Protein AF-A0A973YAM5-F1 (afdb_monomer_lite)

Sequence (110 aa):
GIAFPTSISVNNCVCHFSPLKSDQDYILKDGDLVKIDLGVHVDGFIGNVAHTFVIGASKENPVSGRKADVIKAAHLCAEAALRLVKPGNQNTQVTEAWNKIAHSFHCTPI

Secondary structure (DSSP, 8-state):
-EEEEEEEEETT--S-----TTSPP----TT-EEEEEEEEEETTEEEEEEEEEETT--SSS---HHHHHHHHHHHHHHHHHHHH-STT--HHHHHHHHHHHHHHTT----

Structure (mmCIF, N/CA/C/O backbone):
data_AF-A0A973YAM5-F1
#
_entry.id   AF-A0A973YAM5-F1
#
loop_
_atom_site.group_PDB
_atom_site.id
_atom_site.type_symbol
_atom_site.label_atom_id
_atom_site.label_alt_id
_atom_site.label_comp_id
_atom_site.label_asym_id
_atom_site.label_entity_id
_atom_site.label_seq_id
_atom_site.pdbx_PDB_ins_code
_atom_site.Cartn_x
_atom_site.Cartn_y
_atom_site.Cartn_z
_atom_site.occupancy
_atom_site.B_iso_or_equiv
_atom_site.auth_seq_id
_atom_site.auth_comp_id
_atom_site.auth_asym_id
_atom_site.auth_atom_id
_atom_site.pdbx_PDB_model_num
ATOM 1 N N . GLY A 1 1 ? 8.349 -19.778 -1.691 1.00 97.44 1 GLY A N 1
ATOM 2 C CA . GLY A 1 1 ? 8.274 -19.629 -0.226 1.00 97.44 1 GLY A CA 1
ATOM 3 C C . GLY A 1 1 ? 8.009 -18.181 0.127 1.00 97.44 1 GLY A C 1
ATOM 4 O O . GLY A 1 1 ? 7.409 -17.479 -0.681 1.00 97.44 1 GLY A O 1
ATOM 5 N N . ILE A 1 2 ? 8.449 -17.734 1.303 1.00 98.62 2 ILE A N 1
ATOM 6 C CA . ILE A 1 2 ? 8.324 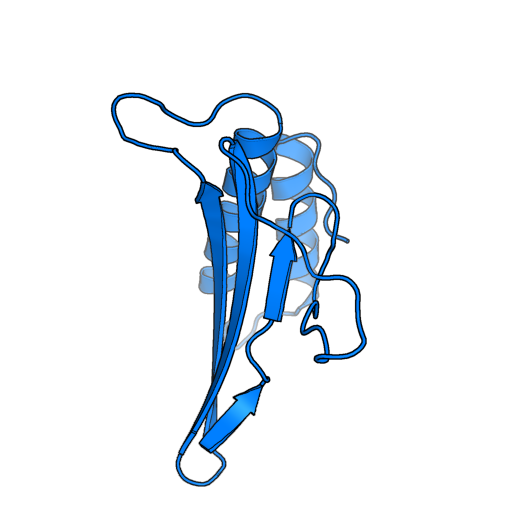-16.334 1.740 1.00 98.62 2 ILE A CA 1
ATOM 7 C C . ILE A 1 2 ? 9.391 -15.499 1.025 1.00 98.62 2 ILE A C 1
ATOM 9 O O . ILE A 1 2 ? 10.573 -15.811 1.132 1.00 98.62 2 ILE A O 1
ATOM 13 N N . ALA A 1 3 ? 8.971 -14.466 0.293 1.00 98.62 3 ALA A N 1
ATOM 14 C CA . ALA A 1 3 ? 9.874 -13.472 -0.302 1.00 98.62 3 ALA A CA 1
ATOM 15 C C . ALA A 1 3 ? 9.964 -12.205 0.556 1.00 98.62 3 ALA A C 1
ATOM 17 O O . ALA A 1 3 ? 11.025 -11.598 0.657 1.00 98.62 3 ALA A O 1
ATOM 18 N N . PHE A 1 4 ? 8.851 -11.838 1.196 1.00 98.75 4 PHE A N 1
ATOM 19 C CA . PHE A 1 4 ? 8.778 -10.751 2.161 1.00 98.75 4 PHE A CA 1
ATOM 20 C C . PHE A 1 4 ? 7.871 -11.178 3.327 1.00 98.75 4 PHE A C 1
ATOM 22 O O . PHE A 1 4 ? 6.747 -11.626 3.068 1.00 98.75 4 PHE A O 1
ATOM 29 N N . PRO A 1 5 ? 8.340 -11.118 4.588 1.00 98.62 5 PRO A N 1
ATOM 30 C CA . PRO A 1 5 ? 7.545 -11.544 5.734 1.00 98.62 5 PRO A CA 1
ATOM 31 C C . PRO A 1 5 ? 6.326 -10.637 5.910 1.00 98.62 5 PRO A C 1
ATOM 33 O O . PRO A 1 5 ? 6.409 -9.422 5.730 1.00 98.62 5 PRO A O 1
ATOM 36 N N . THR A 1 6 ? 5.193 -11.232 6.284 1.00 98.75 6 THR A N 1
ATOM 37 C CA . THR A 1 6 ? 3.960 -10.479 6.517 1.00 98.75 6 THR A CA 1
ATOM 38 C C . THR A 1 6 ? 4.192 -9.385 7.551 1.00 98.75 6 THR A C 1
ATOM 40 O O . THR A 1 6 ? 4.579 -9.662 8.682 1.00 98.75 6 THR A O 1
ATOM 43 N N . SER A 1 7 ? 3.929 -8.147 7.152 1.00 98.75 7 SER A N 1
ATOM 44 C CA . SER A 1 7 ? 4.047 -6.960 7.991 1.00 98.75 7 SER A CA 1
ATOM 45 C C . SER A 1 7 ? 2.696 -6.256 8.069 1.00 98.75 7 SER A C 1
ATOM 47 O O . SER A 1 7 ? 2.027 -6.088 7.048 1.00 98.75 7 SER A O 1
ATOM 49 N N . ILE A 1 8 ? 2.290 -5.845 9.272 1.00 98.81 8 ILE A N 1
ATOM 50 C CA . ILE A 1 8 ? 0.998 -5.197 9.533 1.00 98.81 8 ILE A CA 1
ATOM 51 C C . ILE A 1 8 ? 1.236 -3.864 10.241 1.00 98.81 8 ILE A C 1
ATOM 53 O O . ILE A 1 8 ? 1.353 -3.794 11.459 1.00 98.81 8 ILE A O 1
ATOM 57 N N . SER A 1 9 ? 1.291 -2.777 9.478 1.00 98.75 9 SER A N 1
ATOM 58 C CA . SER A 1 9 ? 1.598 -1.446 10.007 1.00 98.75 9 SER A CA 1
ATOM 59 C C . SER A 1 9 ? 0.331 -0.617 10.214 1.00 98.75 9 SER A C 1
ATOM 61 O O . SER A 1 9 ? -0.396 -0.307 9.264 1.00 98.75 9 SER A O 1
ATOM 63 N N . VAL A 1 10 ? 0.083 -0.199 11.455 1.00 98.81 10 VAL A N 1
ATOM 64 C CA . VAL A 1 10 ? -1.155 0.491 11.851 1.00 98.81 10 VAL A CA 1
ATOM 65 C C . VAL A 1 10 ? -0.953 2.006 11.969 1.00 98.81 10 VAL A C 1
ATOM 67 O O . VAL A 1 10 ? 0.057 2.478 12.490 1.00 98.81 10 VAL A O 1
ATOM 70 N N . ASN A 1 11 ? -1.921 2.780 11.477 1.00 98.62 11 ASN A N 1
ATOM 71 C CA . ASN A 1 11 ? -1.982 4.241 11.521 1.00 98.62 11 ASN A CA 1
ATOM 72 C C . ASN A 1 11 ? -0.670 4.903 11.053 1.00 98.62 11 ASN A C 1
ATOM 74 O O . ASN A 1 11 ? -0.311 4.779 9.880 1.00 98.62 11 ASN A O 1
ATOM 78 N N . ASN A 1 12 ? 0.034 5.594 11.953 1.00 98.44 12 ASN A N 1
ATOM 79 C CA . ASN A 1 12 ? 1.267 6.335 11.678 1.00 98.44 12 ASN A CA 1
ATOM 80 C C . ASN A 1 12 ? 2.516 5.448 11.539 1.00 98.44 12 ASN A C 1
ATOM 82 O O . ASN A 1 12 ? 3.552 5.944 11.106 1.00 98.44 12 ASN A O 1
ATOM 86 N N . CYS A 1 13 ? 2.450 4.161 11.899 1.00 98.50 13 CYS A N 1
ATOM 87 C CA . CYS A 1 13 ? 3.526 3.222 11.591 1.00 98.50 13 CYS A CA 1
ATOM 88 C C . CYS A 1 13 ? 3.635 3.093 10.066 1.00 98.50 13 CYS A C 1
ATOM 90 O O . CYS A 1 13 ? 2.646 2.745 9.420 1.00 98.50 13 CYS A O 1
ATOM 92 N N . VAL A 1 14 ? 4.803 3.396 9.495 1.00 98.44 14 VAL A N 1
ATOM 93 C CA . VAL A 1 14 ? 4.990 3.492 8.037 1.00 98.44 14 VAL A CA 1
ATOM 94 C C . VAL A 1 14 ? 4.984 2.113 7.381 1.00 98.44 14 VAL A C 1
ATOM 96 O O . VAL A 1 14 ? 4.136 1.849 6.529 1.00 98.44 14 VAL A O 1
ATOM 99 N N . CYS A 1 15 ? 5.890 1.228 7.793 1.00 98.12 15 CYS A N 1
ATOM 100 C CA . CYS A 1 15 ? 6.085 -0.089 7.192 1.00 98.12 15 CYS A CA 1
ATOM 101 C C . CYS A 1 15 ? 6.741 -1.076 8.177 1.00 98.12 15 CYS A C 1
ATOM 103 O O . CYS A 1 15 ? 7.184 -0.691 9.258 1.00 98.12 15 CYS A O 1
ATOM 105 N N . HIS A 1 16 ? 6.790 -2.351 7.776 1.00 98.25 16 HIS A N 1
ATOM 106 C CA . HIS A 1 16 ? 7.636 -3.406 8.358 1.00 98.25 16 HIS A CA 1
ATOM 107 C C . HIS A 1 16 ? 7.390 -3.746 9.837 1.00 98.25 16 HIS A C 1
ATOM 109 O O . HIS A 1 16 ?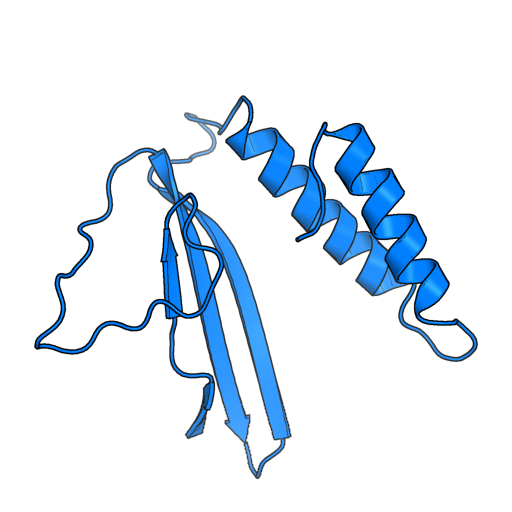 8.284 -4.237 10.524 1.00 98.25 16 HIS A O 1
ATOM 115 N N .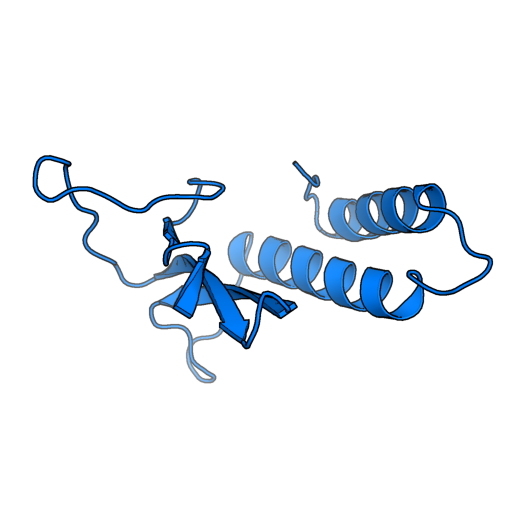 PHE A 1 17 ? 6.172 -3.530 10.340 1.00 98.50 17 PHE A N 1
ATOM 116 C CA . PHE A 1 17 ? 5.807 -4.015 11.670 1.00 98.50 17 PHE A CA 1
ATOM 117 C C . PHE A 1 17 ? 5.491 -5.518 11.619 1.00 98.50 17 PHE A C 1
ATOM 119 O O . PHE A 1 17 ? 4.422 -5.921 11.162 1.00 98.50 17 PHE A O 1
ATOM 126 N N . SER A 1 18 ? 6.445 -6.336 12.065 1.00 98.44 18 SER A N 1
ATOM 127 C CA . SER A 1 18 ? 6.358 -7.800 12.158 1.00 98.44 18 SER A CA 1
ATOM 128 C C . SER A 1 18 ? 6.880 -8.239 13.537 1.00 98.44 18 SER A C 1
ATOM 130 O O . SER A 1 18 ? 8.040 -8.651 13.638 1.00 98.44 18 SER A O 1
ATOM 132 N N . PRO A 1 19 ? 6.075 -8.089 14.607 1.00 97.88 19 PRO A N 1
ATOM 133 C CA . PRO A 1 19 ? 6.534 -8.246 15.985 1.00 97.88 19 PRO A CA 1
ATOM 134 C C . PRO A 1 19 ? 6.957 -9.684 16.300 1.00 97.88 19 PRO A C 1
ATOM 136 O O . PRO A 1 19 ? 6.364 -10.658 15.824 1.00 97.88 19 PRO A O 1
ATOM 139 N N . LEU A 1 20 ? 7.979 -9.822 17.143 1.00 98.06 20 LEU A N 1
ATOM 140 C CA . LEU A 1 20 ? 8.358 -11.089 17.759 1.00 98.06 20 LEU A CA 1
ATOM 141 C C . LEU A 1 20 ? 7.431 -11.418 18.935 1.00 98.06 20 LEU A C 1
ATOM 143 O O . LEU A 1 20 ? 6.740 -10.563 19.476 1.00 98.06 20 LEU A O 1
ATOM 147 N N . LYS A 1 21 ? 7.494 -12.663 19.420 1.00 98.00 21 LYS A N 1
ATOM 148 C CA . LYS A 1 21 ? 6.768 -13.082 20.636 1.00 98.00 21 LYS A CA 1
ATOM 149 C C . LYS A 1 21 ? 7.171 -12.301 21.893 1.00 98.00 21 LYS A C 1
ATOM 151 O O . LYS A 1 21 ? 6.415 -12.276 22.855 1.00 98.00 21 LYS A O 1
ATOM 156 N N . SER A 1 22 ? 8.388 -11.760 21.912 1.00 97.56 22 SER A N 1
ATOM 157 C CA . SER A 1 22 ? 8.916 -10.937 23.002 1.00 97.56 22 SER A CA 1
ATOM 158 C C . SER A 1 22 ? 8.474 -9.480 22.924 1.00 97.56 22 SER A C 1
ATOM 160 O O . SER A 1 22 ? 8.599 -8.765 23.916 1.00 97.56 22 SER A O 1
ATOM 162 N N . ASP A 1 23 ? 8.016 -9.037 21.755 1.00 97.38 23 ASP A N 1
ATOM 163 C CA . ASP A 1 23 ? 7.663 -7.646 21.524 1.00 97.38 23 ASP A CA 1
ATOM 164 C C . ASP A 1 23 ? 6.237 -7.380 22.004 1.00 97.38 23 ASP A C 1
ATOM 166 O O . ASP A 1 23 ? 5.400 -8.279 22.109 1.00 97.38 23 ASP A O 1
ATOM 170 N N . GLN A 1 24 ? 5.948 -6.115 22.297 1.00 96.12 24 GLN A N 1
ATOM 171 C CA . GLN A 1 24 ? 4.587 -5.702 22.599 1.00 96.12 24 GLN A CA 1
ATOM 172 C C . GLN A 1 24 ? 3.739 -5.728 21.320 1.00 96.12 24 GLN A C 1
ATOM 174 O O . GLN A 1 24 ? 4.046 -5.035 20.351 1.00 96.12 24 GLN A O 1
ATOM 179 N N . ASP A 1 25 ? 2.656 -6.504 21.342 1.00 96.25 25 ASP A N 1
ATOM 180 C CA . ASP A 1 25 ? 1.710 -6.599 20.229 1.00 96.25 25 ASP A CA 1
ATOM 181 C C . ASP A 1 25 ? 0.746 -5.396 20.173 1.00 96.25 25 ASP A C 1
ATOM 183 O O . ASP A 1 25 ? 0.553 -4.670 21.158 1.00 96.25 25 ASP A O 1
ATOM 187 N N . TYR A 1 26 ? 0.108 -5.202 19.018 1.00 97.88 26 TYR A N 1
ATOM 188 C CA . TYR A 1 26 ? -0.921 -4.193 18.798 1.00 97.88 26 TYR A CA 1
ATOM 189 C C . TYR A 1 26 ? -2.289 -4.843 18.568 1.00 97.88 26 TYR A C 1
ATOM 191 O O . TYR A 1 26 ? -2.538 -5.480 17.547 1.00 97.88 26 TYR A O 1
ATOM 199 N N . ILE A 1 27 ? -3.226 -4.602 19.487 1.00 98.31 27 ILE A N 1
ATOM 200 C CA . ILE A 1 27 ? -4.618 -5.032 19.321 1.00 98.31 27 ILE A CA 1
ATOM 201 C C . ILE A 1 27 ? -5.368 -4.014 18.460 1.00 98.31 27 ILE A C 1
ATOM 203 O O . ILE A 1 27 ? -5.527 -2.858 18.862 1.00 98.31 27 ILE A O 1
ATOM 207 N N . LEU A 1 28 ? -5.836 -4.464 17.292 1.00 98.50 28 LEU A N 1
ATOM 208 C CA . LEU A 1 28 ? -6.599 -3.664 16.332 1.00 98.50 28 LEU A CA 1
ATOM 209 C C . LEU A 1 28 ? -7.89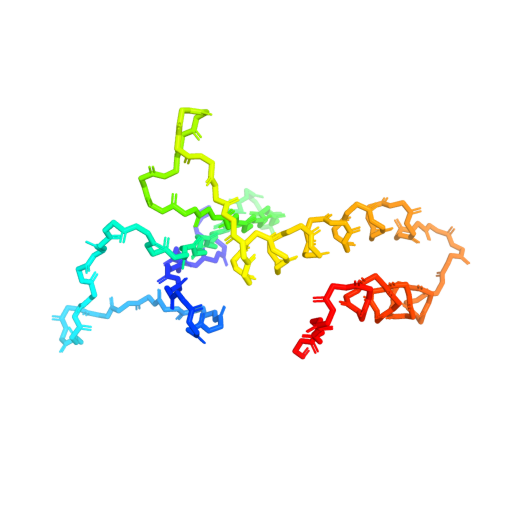4 -3.110 16.930 1.00 98.50 28 LEU A C 1
ATOM 211 O O . LEU A 1 28 ? -8.582 -3.784 17.702 1.00 98.50 28 LEU A O 1
ATOM 215 N N . LYS A 1 29 ? -8.243 -1.890 16.523 1.00 98.38 29 LYS A N 1
ATOM 216 C CA . LYS A 1 29 ? -9.428 -1.162 16.982 1.00 98.38 29 LYS A CA 1
ATOM 217 C C . LYS A 1 29 ? -10.275 -0.710 15.801 1.00 98.38 29 LYS A C 1
ATOM 219 O O . LYS A 1 29 ? -9.780 -0.527 14.689 1.00 98.38 29 LYS A O 1
ATOM 224 N N . ASP A 1 30 ? -11.560 -0.500 16.067 1.00 98.00 30 ASP A N 1
ATOM 225 C CA . ASP A 1 30 ? -12.466 0.101 15.093 1.00 98.00 30 ASP A CA 1
ATOM 226 C C . ASP A 1 30 ? -11.933 1.460 14.615 1.00 98.00 30 ASP A C 1
ATOM 228 O O . ASP A 1 30 ? -11.437 2.274 15.402 1.00 98.00 30 ASP A O 1
ATOM 232 N N . GLY A 1 31 ? -11.980 1.677 13.304 1.00 97.94 31 GLY A N 1
ATOM 233 C CA . GLY A 1 31 ? -11.445 2.864 12.655 1.00 97.94 31 GLY A CA 1
ATOM 234 C C . GLY A 1 31 ? -9.933 2.868 12.415 1.00 97.94 31 GLY A C 1
ATOM 235 O O . GLY A 1 31 ? -9.459 3.823 11.796 1.00 97.94 31 GLY A O 1
ATOM 236 N N . ASP A 1 32 ? -9.147 1.876 12.840 1.00 98.75 32 ASP A N 1
ATOM 237 C CA . ASP A 1 32 ? -7.705 1.849 12.545 1.00 98.75 32 ASP A CA 1
ATOM 238 C C . ASP A 1 32 ? -7.421 1.761 11.043 1.00 98.75 32 ASP A C 1
ATOM 240 O O . ASP A 1 32 ? -8.045 0.980 10.329 1.00 98.75 32 ASP A O 1
ATOM 244 N N . LEU A 1 33 ? -6.444 2.539 10.564 1.00 98.75 33 LEU A N 1
ATOM 245 C CA . LEU A 1 33 ? -5.921 2.419 9.203 1.00 98.75 33 LEU A CA 1
ATOM 246 C C . LEU A 1 33 ? -4.803 1.377 9.200 1.00 98.75 33 LEU A C 1
ATOM 248 O O . LEU A 1 33 ? -3.743 1.593 9.787 1.00 98.75 33 LEU A O 1
ATOM 252 N N . VAL A 1 34 ? -5.023 0.256 8.526 1.00 98.81 34 VAL A N 1
ATOM 253 C CA . VAL A 1 34 ? -4.123 -0.900 8.536 1.00 98.81 34 VAL A CA 1
ATOM 254 C C . VAL A 1 34 ? -3.505 -1.086 7.162 1.00 98.81 34 VAL A C 1
ATOM 256 O O . VAL A 1 34 ? -4.200 -1.031 6.148 1.00 98.81 34 VAL A O 1
ATOM 259 N N . LYS A 1 35 ? -2.191 -1.312 7.145 1.00 98.88 35 LYS A N 1
ATOM 260 C CA . LYS A 1 35 ? -1.401 -1.619 5.952 1.00 98.88 35 LYS A CA 1
ATOM 261 C C . LYS A 1 35 ? -0.864 -3.036 6.092 1.00 98.88 35 LYS A C 1
ATOM 263 O O . LYS A 1 35 ? -0.097 -3.285 7.019 1.00 98.88 35 LYS A O 1
ATOM 268 N N . ILE A 1 36 ? -1.273 -3.940 5.209 1.00 98.88 36 ILE A N 1
ATOM 269 C CA . ILE A 1 36 ? -0.742 -5.308 5.140 1.00 98.88 36 ILE A CA 1
ATOM 270 C C . ILE A 1 36 ? 0.227 -5.371 3.965 1.00 98.88 36 ILE A C 1
ATOM 272 O O . ILE A 1 36 ? -0.156 -4.978 2.867 1.00 98.88 36 ILE A O 1
ATOM 276 N N . ASP A 1 37 ? 1.437 -5.870 4.197 1.00 98.88 37 ASP A N 1
ATOM 277 C CA . ASP A 1 37 ? 2.487 -6.073 3.192 1.00 98.88 37 ASP A CA 1
ATOM 278 C C . ASP A 1 37 ? 3.014 -7.509 3.281 1.00 98.88 37 ASP A C 1
ATOM 280 O O . ASP A 1 37 ? 3.290 -8.006 4.377 1.00 98.88 37 ASP A O 1
ATOM 284 N N . LEU A 1 38 ? 3.098 -8.202 2.146 1.00 98.75 38 LEU A N 1
ATOM 285 C CA . LEU A 1 38 ? 3.607 -9.568 2.062 1.00 98.75 38 LEU A CA 1
ATOM 286 C C . LEU A 1 38 ? 4.192 -9.863 0.681 1.00 98.75 38 LEU A C 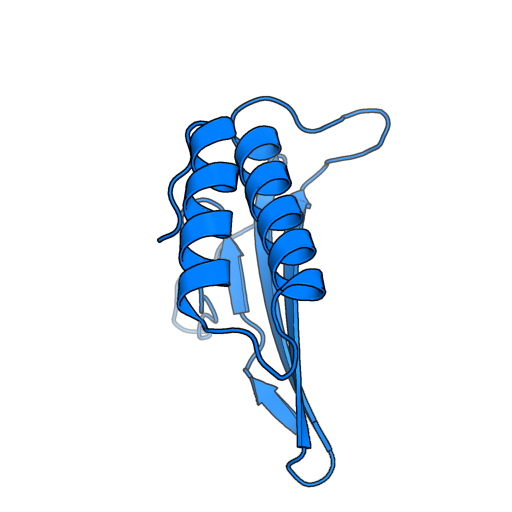1
ATOM 288 O O . LEU A 1 38 ? 3.835 -9.249 -0.328 1.00 98.75 38 LEU A O 1
ATOM 292 N N . GLY A 1 39 ? 5.052 -10.878 0.634 1.00 98.75 39 GLY A N 1
ATOM 293 C CA . GLY A 1 39 ? 5.691 -11.314 -0.598 1.00 98.75 39 GLY A CA 1
ATOM 294 C C . GLY A 1 39 ? 5.854 -12.821 -0.668 1.00 98.75 39 GLY A C 1
ATOM 295 O O . GLY A 1 39 ? 6.255 -13.474 0.301 1.00 98.75 39 GLY A O 1
ATOM 296 N N . VAL A 1 40 ? 5.605 -13.372 -1.850 1.00 98.81 40 VAL A N 1
ATOM 297 C CA . VAL A 1 40 ? 5.803 -14.789 -2.171 1.00 98.81 40 VAL A CA 1
ATOM 298 C C . VAL A 1 40 ? 6.797 -14.894 -3.322 1.00 98.81 40 VAL A C 1
ATOM 300 O O . VAL A 1 40 ? 6.872 -14.010 -4.170 1.00 98.81 40 VAL A O 1
ATOM 303 N N . HIS A 1 41 ? 7.564 -15.982 -3.368 1.00 98.81 41 HIS A N 1
ATOM 304 C CA . HIS A 1 41 ? 8.341 -16.331 -4.558 1.00 98.81 41 HIS A CA 1
ATOM 305 C C . HIS A 1 41 ? 8.088 -17.772 -5.003 1.00 98.81 41 HIS A C 1
ATOM 307 O O . HIS A 1 41 ? 7.881 -18.667 -4.172 1.00 98.81 41 HIS A O 1
ATOM 313 N N . VAL A 1 42 ? 8.180 -17.993 -6.312 1.00 98.56 42 VAL A N 1
ATOM 314 C CA . VAL A 1 42 ? 8.214 -19.314 -6.952 1.00 98.56 42 VAL A CA 1
ATOM 315 C C . VAL A 1 42 ? 9.491 -19.367 -7.774 1.00 98.56 42 VAL A C 1
ATOM 317 O O . VAL A 1 42 ? 9.711 -18.482 -8.587 1.00 98.56 42 VAL A O 1
ATOM 320 N N . ASP A 1 43 ? 10.365 -20.339 -7.506 1.00 98.25 43 ASP A N 1
ATOM 321 C CA . ASP A 1 43 ? 11.660 -20.482 -8.200 1.00 98.25 43 ASP A CA 1
ATOM 322 C C . ASP A 1 43 ? 12.524 -19.198 -8.216 1.00 98.25 43 ASP A C 1
ATOM 324 O O . ASP A 1 43 ? 13.228 -18.876 -9.162 1.00 98.25 43 ASP A O 1
ATOM 328 N N . GLY A 1 44 ? 12.408 -18.394 -7.155 1.00 98.31 44 GLY A N 1
ATOM 329 C CA . GLY A 1 44 ? 13.129 -17.120 -7.022 1.00 98.31 44 GLY A CA 1
ATOM 330 C C . GLY A 1 44 ? 12.467 -15.921 -7.714 1.00 98.31 44 GLY A C 1
ATOM 331 O O . GLY A 1 44 ? 12.879 -14.792 -7.460 1.00 98.31 44 GLY A O 1
ATOM 332 N N . PHE A 1 45 ? 11.402 -16.117 -8.497 1.00 98.56 45 PHE A N 1
ATOM 333 C CA . PHE A 1 45 ? 10.603 -15.026 -9.064 1.00 98.56 45 PHE A CA 1
ATOM 334 C C . PHE A 1 45 ? 9.646 -14.453 -8.014 1.00 98.56 45 PHE A C 1
ATOM 336 O O . PHE A 1 45 ? 8.819 -15.180 -7.461 1.00 98.56 45 PHE A O 1
ATOM 343 N N . ILE A 1 46 ? 9.774 -13.155 -7.729 1.00 98.81 46 ILE A N 1
ATOM 344 C CA . ILE A 1 46 ? 9.096 -12.468 -6.620 1.00 98.81 46 ILE A CA 1
ATOM 345 C C . ILE A 1 46 ? 7.749 -11.886 -7.066 1.00 98.81 46 ILE A C 1
ATOM 347 O O . ILE A 1 46 ? 7.664 -11.212 -8.091 1.00 98.81 46 ILE A O 1
ATOM 351 N N . GLY A 1 47 ? 6.720 -12.075 -6.239 1.00 98.69 47 GLY A N 1
ATOM 352 C CA . GLY A 1 47 ? 5.469 -11.322 -6.268 1.00 98.69 47 GLY A CA 1
ATOM 353 C C . GLY A 1 47 ? 5.208 -10.674 -4.908 1.00 98.69 47 GLY A C 1
ATOM 354 O O . GLY A 1 47 ? 4.985 -11.382 -3.925 1.00 98.69 47 GLY A O 1
ATOM 355 N N . ASN A 1 48 ? 5.220 -9.339 -4.864 1.00 98.75 48 ASN A N 1
ATOM 356 C CA . ASN A 1 48 ? 4.957 -8.544 -3.661 1.00 98.75 48 ASN A CA 1
ATOM 357 C C . ASN A 1 48 ? 3.641 -7.778 -3.788 1.00 98.75 48 ASN A C 1
ATOM 359 O O . ASN A 1 48 ? 3.271 -7.337 -4.880 1.00 98.75 48 ASN A O 1
ATOM 363 N N . VAL A 1 49 ? 2.956 -7.592 -2.662 1.00 98.75 49 VAL A N 1
ATOM 364 C CA . VAL A 1 49 ? 1.711 -6.828 -2.598 1.00 98.75 49 VAL A CA 1
ATOM 365 C C . VAL A 1 49 ? 1.564 -6.153 -1.240 1.00 98.75 49 VAL A C 1
ATOM 367 O O . VAL A 1 49 ? 1.806 -6.764 -0.203 1.00 98.75 49 VAL A O 1
ATOM 370 N N . ALA A 1 50 ? 1.085 -4.909 -1.265 1.00 98.75 50 ALA A N 1
ATOM 371 C CA . ALA A 1 50 ? 0.640 -4.201 -0.079 1.00 98.75 50 ALA A CA 1
ATOM 372 C C . ALA A 1 50 ? -0.764 -3.619 -0.285 1.00 98.75 50 ALA A C 1
ATOM 374 O O . ALA A 1 50 ? -1.123 -3.208 -1.393 1.00 98.75 50 ALA A O 1
ATOM 375 N N . HIS A 1 51 ? -1.564 -3.578 0.779 1.00 98.81 51 HIS A N 1
ATOM 376 C CA . HIS A 1 51 ? -2.920 -3.032 0.753 1.00 98.81 51 HIS A CA 1
ATOM 377 C C . HIS A 1 51 ? -3.244 -2.250 2.027 1.00 98.81 51 HIS A C 1
ATOM 379 O O . HIS A 1 51 ? -2.887 -2.669 3.128 1.00 98.81 51 HIS A O 1
ATOM 385 N N . THR A 1 52 ? -3.968 -1.140 1.864 1.00 98.81 52 THR A N 1
ATOM 386 C CA . THR A 1 52 ? -4.385 -0.248 2.950 1.00 98.81 52 THR A CA 1
ATOM 387 C C . THR A 1 52 ? -5.903 -0.206 3.048 1.00 98.81 52 THR A C 1
ATOM 389 O O . THR A 1 52 ? -6.571 0.096 2.060 1.00 98.81 52 THR A O 1
ATOM 392 N N . PHE A 1 53 ? -6.443 -0.433 4.242 1.00 98.62 53 PHE A N 1
ATOM 393 C CA . PHE A 1 53 ? -7.878 -0.351 4.521 1.00 98.62 53 PHE A CA 1
ATOM 394 C C . PHE A 1 53 ? -8.132 0.163 5.942 1.00 98.62 53 PHE A C 1
ATOM 396 O O . PHE A 1 53 ? -7.196 0.369 6.714 1.00 98.62 53 PHE A O 1
ATOM 403 N N . VAL A 1 54 ? -9.400 0.409 6.278 1.00 98.69 54 VAL A N 1
ATOM 404 C CA . VAL A 1 54 ? -9.813 0.875 7.607 1.00 98.69 54 VAL A CA 1
ATOM 405 C C . VAL A 1 54 ? -10.680 -0.185 8.279 1.00 98.69 54 VAL A C 1
ATOM 407 O O . VAL A 1 54 ? -11.625 -0.684 7.667 1.00 98.69 54 VAL A O 1
ATOM 410 N N . ILE A 1 55 ? -10.366 -0.530 9.528 1.00 98.50 55 ILE A N 1
ATOM 411 C CA . ILE A 1 55 ? -11.161 -1.471 10.327 1.00 98.50 55 ILE A CA 1
ATOM 412 C C . ILE A 1 55 ? -12.564 -0.896 10.547 1.00 98.50 55 ILE A C 1
ATOM 414 O O . ILE A 1 55 ? -12.702 0.272 10.898 1.00 98.50 55 ILE A O 1
ATOM 418 N N . GLY A 1 56 ? -13.593 -1.712 10.307 1.00 96.94 56 GLY A N 1
ATOM 419 C CA . GLY A 1 56 ? -14.999 -1.322 10.474 1.00 96.94 56 GLY A CA 1
ATOM 420 C C . GLY A 1 56 ? -15.583 -0.449 9.360 1.00 96.94 56 GLY A C 1
ATOM 421 O O . GLY 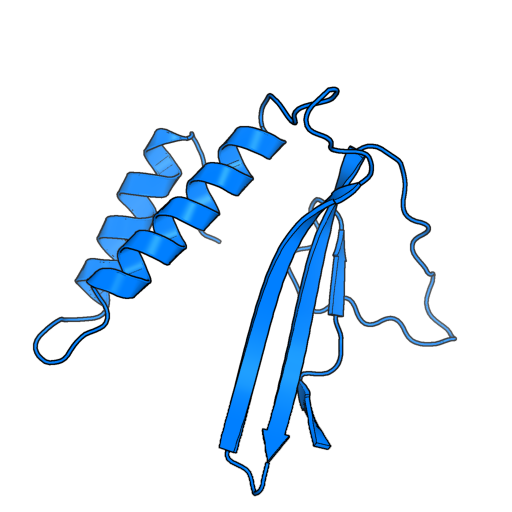A 1 56 ? -16.758 -0.082 9.422 1.00 96.94 56 GLY A O 1
ATOM 422 N N . ALA A 1 57 ? -14.806 -0.134 8.319 1.00 97.19 57 ALA A N 1
ATOM 423 C CA . ALA A 1 57 ? -15.328 0.556 7.145 1.00 97.19 57 ALA A CA 1
ATOM 424 C C . ALA A 1 57 ? -16.266 -0.354 6.338 1.00 97.19 57 ALA A C 1
ATOM 426 O O . ALA A 1 57 ? -15.928 -1.497 6.019 1.00 97.19 57 ALA A O 1
ATOM 427 N N . SER A 1 58 ? -17.425 0.176 5.955 1.00 96.19 58 SER A N 1
ATOM 428 C CA . SER A 1 58 ? -18.396 -0.509 5.098 1.00 96.19 58 SER A CA 1
ATOM 429 C C . SER A 1 58 ? -19.035 0.475 4.114 1.00 96.19 58 SER A C 1
ATOM 431 O O . SER A 1 58 ? -18.679 1.654 4.074 1.00 96.19 58 SER A O 1
ATOM 433 N N . LYS A 1 59 ? -19.982 0.007 3.292 1.00 93.94 59 LYS A N 1
ATOM 434 C CA . LYS A 1 59 ? -20.748 0.905 2.411 1.00 93.94 59 LYS A CA 1
ATOM 435 C C . LYS A 1 59 ? -21.667 1.831 3.212 1.00 93.94 59 LYS A C 1
ATOM 437 O O . LYS A 1 59 ? -21.865 2.977 2.825 1.00 93.94 59 LYS A O 1
ATOM 442 N N . GLU A 1 60 ? -22.204 1.328 4.317 1.00 96.25 60 GLU A N 1
ATOM 443 C CA . GLU A 1 60 ? -23.095 2.028 5.244 1.00 96.25 60 GLU A CA 1
ATOM 444 C C . GLU A 1 60 ? -22.315 2.959 6.185 1.00 96.25 60 GLU A C 1
ATOM 446 O O . GLU A 1 60 ? -22.851 3.971 6.628 1.00 96.25 60 GLU A O 1
ATOM 451 N N . ASN A 1 61 ? -21.044 2.639 6.448 1.00 94.25 61 ASN A N 1
ATOM 452 C CA . ASN A 1 61 ? -20.119 3.439 7.248 1.00 94.25 61 ASN A CA 1
ATOM 453 C C . ASN A 1 61 ? -18.856 3.799 6.435 1.00 94.25 61 ASN A C 1
ATOM 455 O O . ASN A 1 61 ? -17.794 3.191 6.628 1.00 94.25 61 ASN A O 1
ATOM 459 N N . PRO A 1 62 ? -18.957 4.743 5.479 1.00 96.31 62 PRO A N 1
ATOM 460 C CA . PRO A 1 62 ? -17.829 5.122 4.643 1.00 96.31 62 PRO A CA 1
ATOM 461 C C . PRO A 1 62 ? -16.783 5.917 5.432 1.00 96.31 62 PRO A C 1
ATOM 463 O O . PRO A 1 62 ? -17.095 6.772 6.261 1.00 96.31 62 PRO A O 1
ATOM 466 N N . VAL A 1 63 ? -15.510 5.684 5.112 1.00 97.88 63 VAL A N 1
ATOM 467 C CA . VAL A 1 63 ? -14.390 6.447 5.679 1.00 97.88 63 VAL A CA 1
ATOM 468 C C . VAL A 1 63 ? -14.427 7.883 5.155 1.00 97.88 63 VAL A C 1
ATOM 470 O O . VAL A 1 63 ? -14.576 8.105 3.954 1.00 97.88 63 VAL A O 1
ATOM 473 N N . SER A 1 64 ? -14.225 8.859 6.039 1.00 97.00 64 SER A N 1
ATOM 474 C CA . SER A 1 64 ? -14.143 10.284 5.699 1.00 97.00 64 SER A CA 1
ATOM 475 C C . SER A 1 64 ? -12.922 10.965 6.342 1.00 97.00 64 SER A C 1
ATOM 477 O O . SER A 1 64 ? -12.127 10.336 7.050 1.00 97.00 64 SER A O 1
ATOM 479 N N . GLY A 1 65 ? -12.731 12.256 6.053 1.00 98.19 65 GLY A N 1
ATOM 480 C CA . GLY A 1 65 ? -11.639 13.069 6.594 1.00 98.19 65 GLY A CA 1
ATOM 481 C C . GLY A 1 65 ? -10.248 12.619 6.138 1.00 98.19 65 GLY A C 1
ATOM 482 O O . GLY A 1 65 ? -10.080 11.998 5.090 1.00 98.19 65 GLY A O 1
ATOM 483 N N . ARG A 1 66 ? -9.227 12.893 6.962 1.00 98.44 66 ARG A N 1
ATOM 484 C CA . ARG A 1 66 ? -7.811 12.691 6.596 1.00 98.44 66 ARG A CA 1
ATOM 485 C C . ARG A 1 66 ? -7.449 11.256 6.209 1.00 98.44 66 ARG A C 1
ATOM 487 O O . ARG A 1 66 ? -6.558 11.068 5.388 1.00 98.44 66 ARG A O 1
ATOM 494 N N . LYS A 1 67 ? -8.135 10.247 6.765 1.00 98.38 67 LYS A N 1
ATOM 495 C CA . LYS A 1 67 ? -7.940 8.837 6.382 1.00 98.38 67 LYS A CA 1
ATOM 496 C C . LYS A 1 67 ? -8.420 8.583 4.952 1.00 98.38 67 LYS A C 1
ATOM 498 O O . LYS A 1 67 ? -7.704 7.953 4.183 1.00 98.38 67 LYS A O 1
ATOM 503 N N . ALA A 1 68 ? -9.587 9.110 4.581 1.00 98.50 68 ALA A N 1
ATOM 504 C CA . ALA A 1 68 ? -10.088 9.010 3.213 1.00 98.50 68 ALA A CA 1
ATOM 505 C C . ALA A 1 68 ? -9.181 9.764 2.229 1.00 98.50 68 ALA A C 1
ATOM 507 O O . ALA A 1 68 ? -8.832 9.207 1.187 1.00 98.50 68 ALA A O 1
ATOM 508 N N . ASP A 1 69 ? -8.739 10.973 2.596 1.00 98.69 69 ASP A N 1
ATOM 509 C CA . ASP A 1 69 ? -7.836 11.791 1.777 1.00 98.69 69 ASP A CA 1
ATOM 510 C C . ASP A 1 69 ? -6.543 11.039 1.444 1.00 98.69 69 ASP A C 1
ATOM 512 O O . ASP A 1 69 ? -6.193 10.886 0.273 1.00 98.69 69 ASP A O 1
ATOM 516 N N . VAL A 1 70 ? -5.845 10.526 2.465 1.00 98.69 70 VAL A N 1
ATOM 517 C CA . VAL A 1 70 ? -4.541 9.874 2.271 1.00 98.69 70 VAL A CA 1
ATOM 518 C C . VAL A 1 70 ? -4.667 8.539 1.536 1.00 98.69 70 VAL A C 1
ATOM 520 O O . VAL A 1 70 ? -3.833 8.229 0.686 1.00 98.69 70 VAL A O 1
ATOM 523 N N . ILE A 1 71 ? -5.735 7.770 1.789 1.00 98.69 71 ILE A N 1
ATOM 524 C CA . ILE A 1 71 ? -6.006 6.521 1.062 1.00 98.69 71 ILE A CA 1
ATOM 525 C C . ILE A 1 71 ? -6.271 6.823 -0.415 1.00 98.69 71 ILE A C 1
ATOM 527 O O . ILE A 1 71 ? -5.710 6.161 -1.293 1.00 98.69 71 ILE A O 1
ATOM 531 N N . LYS A 1 72 ? -7.090 7.840 -0.714 1.00 98.69 72 LYS A N 1
ATOM 532 C CA . LYS A 1 72 ? -7.396 8.213 -2.098 1.00 98.69 72 LYS A CA 1
ATOM 533 C C . LYS A 1 72 ? -6.167 8.759 -2.820 1.00 98.69 72 LYS A C 1
ATOM 535 O O . LYS A 1 72 ? -5.945 8.378 -3.969 1.00 98.69 72 LYS A O 1
ATOM 540 N N . ALA A 1 73 ? -5.360 9.580 -2.148 1.00 98.81 73 ALA A N 1
ATOM 541 C CA . ALA A 1 73 ? -4.095 10.081 -2.674 1.00 98.81 73 ALA A CA 1
ATOM 542 C C . ALA A 1 73 ? -3.152 8.929 -3.049 1.00 98.81 73 ALA A C 1
ATOM 544 O O . ALA A 1 73 ? -2.698 8.856 -4.190 1.00 98.81 73 ALA A O 1
ATOM 545 N N . ALA A 1 74 ? -2.925 7.984 -2.130 1.00 98.81 74 ALA A N 1
ATOM 546 C CA . ALA A 1 74 ? -2.060 6.829 -2.367 1.00 98.81 74 ALA A CA 1
ATOM 547 C C . ALA A 1 74 ? -2.569 5.945 -3.519 1.00 98.81 74 ALA A C 1
ATOM 549 O O . ALA A 1 74 ? -1.787 5.538 -4.378 1.00 98.81 74 ALA A O 1
ATOM 550 N N . HIS A 1 75 ? -3.880 5.697 -3.588 1.00 98.88 75 HIS A N 1
ATOM 551 C CA . HIS A 1 75 ? -4.471 4.920 -4.678 1.00 98.88 75 HIS A CA 1
ATOM 552 C C . HIS A 1 75 ? -4.316 5.615 -6.041 1.00 98.88 75 HIS A C 1
ATOM 554 O O . HIS A 1 75 ? -3.937 4.972 -7.015 1.00 98.88 75 HIS A O 1
ATOM 560 N N . LEU A 1 76 ? -4.539 6.931 -6.124 1.00 98.88 76 LEU A N 1
ATOM 561 C CA . LEU A 1 76 ? -4.327 7.678 -7.369 1.00 98.88 76 LEU A CA 1
ATOM 562 C C . LEU A 1 76 ? -2.845 7.741 -7.766 1.00 98.88 76 LEU A C 1
ATOM 564 O O . LEU A 1 76 ? -2.534 7.667 -8.954 1.00 98.88 76 LEU A O 1
ATOM 568 N N . CYS A 1 77 ? -1.926 7.812 -6.800 1.00 98.88 77 CYS A N 1
ATOM 569 C CA . CYS A 1 77 ? -0.495 7.661 -7.062 1.00 98.88 77 CYS A CA 1
ATOM 570 C C . CYS A 1 77 ? -0.175 6.278 -7.653 1.00 98.88 77 CYS A C 1
ATOM 572 O O . CYS A 1 77 ? 0.569 6.194 -8.633 1.00 98.88 77 CYS A O 1
ATOM 574 N N . ALA A 1 78 ? -0.764 5.203 -7.120 1.00 98.75 78 ALA A N 1
ATOM 575 C CA . ALA A 1 78 ? -0.602 3.856 -7.668 1.00 98.75 78 ALA A CA 1
ATOM 576 C C . ALA A 1 78 ? -1.143 3.755 -9.108 1.00 98.75 78 ALA A C 1
ATOM 578 O O . ALA A 1 78 ? -0.446 3.262 -9.995 1.00 98.75 78 ALA A O 1
ATOM 579 N N . GLU A 1 79 ? -2.329 4.309 -9.377 1.00 98.88 79 GLU A N 1
ATOM 580 C CA . GLU A 1 79 ? -2.911 4.376 -10.726 1.00 98.88 79 GLU A CA 1
ATOM 581 C C . GLU A 1 79 ? -2.045 5.192 -11.706 1.00 98.88 79 GLU A C 1
ATOM 583 O O . GLU A 1 79 ? -1.919 4.836 -12.884 1.00 98.88 79 GLU A O 1
ATOM 588 N N . ALA A 1 80 ? -1.429 6.282 -11.242 1.00 98.75 80 ALA A N 1
ATOM 589 C CA . ALA A 1 80 ? -0.504 7.069 -12.051 1.00 98.75 80 ALA A CA 1
ATOM 590 C C . ALA A 1 80 ? 0.771 6.279 -12.370 1.00 98.75 80 ALA A C 1
ATOM 592 O O . ALA A 1 80 ? 1.177 6.225 -13.531 1.00 98.75 80 ALA A O 1
ATOM 593 N N . ALA A 1 81 ? 1.364 5.611 -11.377 1.00 98.69 81 ALA A N 1
ATOM 594 C CA . ALA A 1 81 ? 2.535 4.761 -11.581 1.00 98.69 81 ALA A CA 1
ATOM 595 C C . ALA A 1 81 ? 2.242 3.630 -12.575 1.00 98.69 81 ALA A C 1
ATOM 597 O O . ALA A 1 81 ? 3.017 3.437 -13.509 1.00 98.69 81 ALA A O 1
ATOM 598 N N . LEU A 1 82 ? 1.084 2.971 -12.459 1.00 98.62 82 LEU A N 1
ATOM 599 C CA . LEU A 1 82 ? 0.643 1.923 -13.385 1.00 98.62 82 LEU A CA 1
ATOM 600 C C . LEU A 1 82 ? 0.640 2.385 -14.855 1.00 98.62 82 LEU A C 1
ATOM 602 O O . LEU A 1 82 ? 0.915 1.597 -15.755 1.00 98.62 82 LEU A O 1
ATOM 606 N N . ARG A 1 83 ? 0.341 3.663 -15.115 1.00 98.75 83 ARG A N 1
ATOM 607 C CA . ARG A 1 83 ? 0.284 4.233 -16.476 1.00 98.75 83 ARG A CA 1
ATOM 608 C C . ARG A 1 83 ? 1.605 4.846 -16.943 1.00 98.75 83 ARG A C 1
ATOM 610 O O . ARG A 1 83 ? 1.822 4.978 -18.151 1.00 98.75 83 ARG A O 1
ATOM 617 N N . LEU A 1 84 ? 2.458 5.266 -16.010 1.00 98.75 84 LEU A N 1
ATOM 618 C CA . LEU A 1 84 ? 3.703 5.984 -16.294 1.00 98.75 84 LEU A CA 1
ATOM 619 C C . LEU A 1 84 ? 4.937 5.078 -16.309 1.00 98.75 84 LEU A C 1
ATOM 621 O O . LEU A 1 84 ? 5.897 5.405 -17.007 1.00 98.75 84 LEU A O 1
ATOM 625 N N . VAL A 1 85 ? 4.931 3.957 -15.587 1.00 98.69 85 VAL A N 1
ATOM 626 C CA . VAL A 1 85 ? 6.036 2.989 -15.586 1.00 98.69 85 VAL A CA 1
ATOM 627 C C . VAL A 1 85 ? 5.937 2.124 -16.841 1.00 98.69 85 VAL A C 1
ATOM 629 O O . VAL A 1 85 ? 5.257 1.102 -16.872 1.00 98.69 85 VAL A O 1
ATOM 632 N N . LYS A 1 86 ? 6.598 2.575 -17.910 1.00 98.50 86 LYS A N 1
ATOM 633 C CA . LYS A 1 86 ? 6.636 1.900 -19.213 1.00 98.50 86 LYS A CA 1
ATOM 634 C C . LYS A 1 86 ? 7.933 2.220 -19.970 1.00 98.50 86 LYS A C 1
ATOM 636 O O . LYS A 1 86 ? 8.555 3.244 -19.677 1.00 98.50 86 LYS A O 1
ATOM 641 N N . PRO A 1 87 ? 8.335 1.399 -20.959 1.00 98.62 87 PRO A N 1
ATOM 642 C CA . PRO A 1 87 ? 9.516 1.672 -21.776 1.00 98.62 87 PRO A CA 1
ATOM 643 C C . PRO A 1 87 ? 9.493 3.077 -22.395 1.00 98.62 87 PRO A C 1
ATOM 645 O O . PRO A 1 87 ? 8.462 3.524 -22.898 1.00 98.62 87 PRO A O 1
ATOM 648 N N . GLY A 1 88 ? 10.635 3.764 -22.350 1.00 98.38 88 GLY A N 1
ATOM 649 C CA . GLY A 1 88 ? 10.812 5.122 -22.879 1.00 98.38 88 GLY A CA 1
ATOM 650 C C . GLY A 1 88 ? 10.523 6.255 -21.888 1.00 98.38 88 GLY A C 1
ATOM 651 O O . GLY A 1 88 ? 10.960 7.378 -22.130 1.00 98.38 88 GLY A O 1
ATOM 652 N N . ASN A 1 89 ? 9.851 5.981 -20.766 1.00 98.56 89 ASN A N 1
ATOM 653 C CA . ASN A 1 89 ? 9.659 6.967 -19.702 1.00 98.56 89 ASN A CA 1
ATOM 654 C C . ASN A 1 89 ? 10.832 6.979 -18.705 1.00 98.56 89 ASN A C 1
ATOM 656 O O . ASN A 1 89 ? 11.565 6.000 -18.561 1.00 98.56 89 ASN A O 1
ATOM 660 N N . GLN A 1 90 ? 10.966 8.088 -17.975 1.00 98.62 90 GLN A N 1
ATOM 661 C CA . GLN A 1 90 ? 11.930 8.276 -16.889 1.00 98.62 90 GLN A CA 1
ATOM 662 C C . GLN A 1 90 ? 11.241 8.225 -15.519 1.00 98.62 90 GLN A C 1
ATOM 664 O O . GLN A 1 90 ? 10.099 8.663 -15.366 1.00 98.62 90 GLN A O 1
ATOM 669 N N . ASN A 1 91 ? 11.960 7.749 -14.500 1.00 98.31 91 ASN A N 1
ATOM 670 C CA . ASN A 1 91 ? 11.477 7.690 -13.115 1.00 98.31 91 ASN A CA 1
ATOM 671 C C . ASN A 1 91 ? 11.010 9.061 -12.582 1.00 98.31 91 ASN A C 1
ATOM 673 O O . ASN A 1 91 ? 9.974 9.126 -11.923 1.00 98.31 91 ASN A O 1
ATOM 677 N N . THR A 1 92 ? 11.684 10.155 -12.953 1.00 98.56 92 THR A N 1
ATOM 678 C CA . THR A 1 92 ? 11.302 11.533 -12.603 1.00 98.56 92 THR A CA 1
ATOM 679 C C . THR A 1 92 ? 9.850 11.856 -12.949 1.00 98.56 92 THR A C 1
ATOM 681 O O . THR A 1 92 ? 9.174 12.524 -12.171 1.00 98.56 92 THR A O 1
ATOM 684 N N . GLN A 1 93 ? 9.322 11.334 -14.062 1.00 98.75 93 GLN A N 1
ATOM 685 C CA . GLN A 1 93 ? 7.929 11.578 -14.452 1.00 98.75 93 GLN A CA 1
ATOM 686 C C . GLN A 1 93 ? 6.940 10.994 -13.431 1.00 98.75 93 GLN A C 1
ATOM 688 O O . GLN A 1 93 ? 5.907 11.603 -13.155 1.00 98.75 93 GLN A O 1
ATOM 693 N N . VAL A 1 94 ? 7.259 9.833 -12.848 1.00 98.69 94 VAL A N 1
ATOM 694 C CA . VAL A 1 94 ? 6.453 9.204 -11.789 1.00 98.69 94 VAL A CA 1
ATOM 695 C C . VAL A 1 94 ? 6.571 10.008 -10.497 1.00 98.69 94 VAL A C 1
ATOM 697 O O . VAL A 1 94 ? 5.552 10.334 -9.892 1.00 98.69 94 VAL A O 1
ATOM 700 N N . THR A 1 95 ? 7.793 10.388 -10.110 1.00 98.69 95 THR A N 1
ATOM 701 C CA . THR A 1 95 ? 8.056 11.190 -8.904 1.00 98.69 95 THR A CA 1
ATOM 702 C C . THR A 1 95 ? 7.304 12.523 -8.929 1.00 98.69 95 THR A C 1
ATOM 704 O O . THR A 1 95 ? 6.640 12.889 -7.959 1.00 98.69 95 THR A O 1
ATOM 707 N N . GLU A 1 96 ? 7.348 13.244 -10.049 1.00 98.69 96 GLU A N 1
ATOM 708 C CA . GLU A 1 96 ? 6.620 14.505 -10.210 1.00 98.69 96 GLU A CA 1
ATOM 709 C C . GLU A 1 96 ? 5.099 14.314 -10.172 1.00 98.69 96 GLU A C 1
ATOM 711 O O . GLU A 1 96 ? 4.390 15.123 -9.567 1.00 98.69 96 GLU A O 1
ATOM 716 N N . ALA A 1 97 ? 4.587 13.250 -10.802 1.00 98.75 97 ALA A N 1
ATOM 717 C CA . ALA A 1 97 ? 3.161 12.937 -10.789 1.00 98.75 97 ALA A CA 1
ATOM 718 C C . ALA A 1 97 ? 2.667 12.613 -9.373 1.00 98.75 97 ALA A C 1
ATOM 720 O O . ALA A 1 97 ? 1.638 13.145 -8.955 1.00 98.75 97 ALA A O 1
ATOM 721 N N . TRP A 1 98 ? 3.413 11.804 -8.615 1.00 98.75 98 TRP A N 1
ATOM 722 C CA . TRP A 1 98 ? 3.092 11.489 -7.222 1.00 98.75 98 TRP A CA 1
ATOM 723 C C . TRP A 1 98 ? 3.030 12.734 -6.344 1.00 98.75 98 TRP A C 1
ATOM 725 O O . TRP A 1 98 ? 2.052 12.902 -5.621 1.00 98.75 98 TRP A O 1
ATOM 735 N N . ASN A 1 99 ? 4.006 13.639 -6.457 1.00 98.75 99 ASN A N 1
ATOM 736 C CA . ASN A 1 99 ? 3.992 14.896 -5.705 1.00 98.75 99 ASN A CA 1
ATOM 737 C C . ASN A 1 99 ? 2.755 15.745 -6.028 1.00 98.75 99 ASN A C 1
ATOM 739 O O . ASN A 1 99 ? 2.070 16.216 -5.121 1.00 98.75 99 ASN A O 1
ATOM 743 N N . LYS A 1 100 ? 2.415 15.905 -7.315 1.00 98.75 100 LYS A N 1
ATOM 744 C CA . LYS A 1 100 ? 1.227 16.673 -7.732 1.00 98.75 100 LYS A CA 1
ATOM 745 C C . LYS A 1 100 ? -0.071 16.055 -7.209 1.00 98.75 100 LYS A C 1
ATOM 747 O O . LYS A 1 100 ? -0.923 16.777 -6.693 1.00 98.75 100 LYS A O 1
ATOM 752 N N . ILE A 1 101 ? -0.217 14.733 -7.321 1.00 98.75 101 ILE A N 1
ATOM 753 C CA . ILE A 1 101 ? -1.405 14.016 -6.843 1.00 98.75 101 ILE A CA 1
ATOM 754 C C . ILE A 1 101 ? -1.512 14.137 -5.326 1.00 98.75 101 ILE A C 1
ATOM 756 O O . ILE A 1 101 ? -2.543 14.581 -4.832 1.00 98.75 101 ILE A O 1
ATOM 760 N N . ALA A 1 102 ? -0.461 13.802 -4.581 1.00 98.69 102 ALA A N 1
ATOM 761 C CA . ALA A 1 102 ? -0.492 13.832 -3.125 1.00 98.69 102 ALA A CA 1
ATOM 762 C C . ALA A 1 102 ? -0.803 15.236 -2.575 1.00 98.69 102 ALA A C 1
ATOM 764 O O . ALA A 1 102 ? -1.678 15.377 -1.714 1.00 98.69 102 ALA A O 1
ATOM 765 N N . HIS A 1 103 ? -0.186 16.285 -3.131 1.00 98.69 103 HIS A N 1
ATOM 766 C CA . HIS A 1 103 ? -0.434 17.665 -2.706 1.00 98.69 103 HIS A CA 1
ATOM 767 C C . HIS A 1 103 ? -1.880 18.120 -2.955 1.00 98.69 103 HIS A C 1
ATOM 769 O O . HIS A 1 103 ? -2.392 18.917 -2.172 1.00 98.69 103 HIS A O 1
ATOM 775 N N . SER A 1 104 ? -2.580 17.575 -3.961 1.00 98.69 104 SER A N 1
ATOM 776 C CA . SER A 1 104 ? -4.012 17.867 -4.175 1.00 98.69 104 SER A CA 1
ATOM 777 C C . SER A 1 104 ? -4.913 17.409 -3.014 1.00 98.69 104 SER A C 1
ATOM 779 O O . SER A 1 104 ? -5.997 17.952 -2.823 1.00 98.69 104 SER A O 1
ATOM 781 N N . PHE A 1 105 ? -4.430 16.474 -2.187 1.00 98.50 105 PHE A N 1
ATOM 782 C CA . PHE A 1 105 ? -5.077 16.004 -0.958 1.00 98.50 105 PHE A CA 1
ATOM 783 C C . PHE A 1 105 ? -4.388 16.524 0.313 1.00 98.50 105 PHE A C 1
ATOM 785 O O . PHE A 1 105 ? -4.632 16.003 1.407 1.00 98.50 105 PHE A O 1
ATOM 792 N N . HIS A 1 106 ? -3.502 17.521 0.207 1.00 98.50 106 HIS A N 1
ATOM 793 C CA . HIS A 1 106 ? -2.672 18.003 1.319 1.00 98.50 106 HIS A CA 1
ATOM 794 C C . HIS A 1 106 ? -1.864 16.868 1.977 1.00 98.50 106 HIS A C 1
ATOM 796 O O . HIS A 1 106 ? -1.744 16.800 3.200 1.00 98.50 106 HIS A O 1
ATOM 802 N N . CYS A 1 107 ? -1.402 15.907 1.178 1.00 98.62 107 CYS A N 1
ATOM 803 C CA . CYS A 1 107 ? -0.569 14.788 1.609 1.00 98.62 107 CYS A CA 1
ATOM 804 C C . CYS A 1 107 ? 0.817 14.905 0.973 1.00 98.62 107 CYS A C 1
ATOM 806 O O . CYS A 1 107 ? 0.953 15.467 -0.111 1.00 98.62 107 CYS A O 1
ATOM 808 N N . THR A 1 108 ? 1.822 14.315 1.613 1.00 98.56 108 THR A N 1
ATOM 809 C CA . THR A 1 108 ? 3.202 14.297 1.116 1.00 98.56 108 THR A CA 1
ATOM 810 C C . THR A 1 108 ? 3.663 12.843 1.022 1.00 98.56 108 THR A C 1
ATOM 812 O O . THR A 1 108 ? 3.490 12.114 2.003 1.00 98.56 108 THR A O 1
ATOM 815 N N . PRO A 1 109 ? 4.197 12.383 -0.126 1.00 98.00 109 PRO A N 1
ATOM 816 C CA . PRO A 1 109 ? 4.901 11.106 -0.188 1.00 98.00 109 PRO A CA 1
ATOM 817 C C . PRO A 1 109 ? 6.082 11.131 0.795 1.00 98.00 109 PRO A C 1
ATOM 819 O O . PRO A 1 109 ? 6.739 12.163 0.913 1.00 98.00 109 PRO A O 1
ATOM 822 N N . ILE A 1 110 ? 6.302 10.034 1.525 1.00 96.69 110 ILE A N 1
ATOM 823 C CA . ILE A 1 110 ? 7.399 9.910 2.505 1.00 96.69 110 ILE A CA 1
ATOM 824 C C . ILE A 1 110 ? 8.751 9.927 1.792 1.00 96.69 110 ILE A C 1
ATOM 826 O O . ILE A 1 110 ? 8.845 9.286 0.720 1.00 96.69 110 ILE A O 1
#

Foldseek 3Di:
DWPDDKAKAKDPRDTDHDDDPPDDDDDDDAFIWIKIKTWDDDPNRIDIDIDIDTHPDDPVRHDDDPSVLQNVLVVVLVVLCVVQPDPPHDPVVSVVVSQVSQVVSPHGDD

Organism: NCBI:txid468512

pLDDT: mean 98.31, std 0.86, range [93.94, 98.88]

Radius of gyration: 16.31 Å; chains: 1; bounding box: 36×38×46 Å

InterPro domains:
  IPR000994 Peptidase M24 [PF00557] (3-104)
  IPR018349 Peptidase M24A, methionine aminopeptidase, subfamily 2, binding site [PS01202] (32-48)
  IPR036005 Creatinase/aminopeptidase-like [G3DSA:3.90.230.10] (1-110)
  IPR036005 Creatinase/aminopeptidase-like [SSF55920] (1-109)
  IPR047113 Proliferation-associated protein 2G4/ARX1 [PTHR10804] (1-110)